Protein AF-A0A0C3FN53-F1 (afdb_monomer)

Mean predicted aligned error: 6.1 Å

Radius of gyration: 16.27 Å; Cα contacts (8 Å, |Δi|>4): 135; chains: 1; bounding box: 36×35×44 Å

Organism: Piloderma croceum (strain F 1598) (NCBI:txid765440)

Secondary structure (DSSP, 8-state):
-HHHHHHHHHHH-SS--EEEEEETHHHHHHHHHHHHHHHTT--EEEEEEES----TTGGGTTTT--HHHHHHHHHHHHTTSPP--HHHHHHHHHHHHHHHHHHHH--PPP--S-EEEE--S---

pLDDT: mean 85.66, std 14.17, range [44.72, 98.12]

Nearest PDB structures (foldseek):
  6ojd-assembly4_D  TM=7.851E-01  e=1.744E-06  Nocardia uniformis subsp. tsuyamanensis
  9cfj-assembly1_A  TM=7.209E-01  e=2.114E-05  Actinomadura vulgaris
  7crn-assembly2_B-2  TM=6.788E-01  e=2.258E-05  Streptomyces abietis
  1jmk-assembly1_O  TM=6.878E-01  e=4.353E-05  Bacillus subtilis
  2cbg-assembly1_A  TM=4.781E-01  e=1.239E-03  Bacillus subtilis

Foldseek 3Di:
DLVVVLVVVCVVPVADDAEFEDEELVLLSRLLNQVVCVVVVGHDQEYEYEAYDADPPCPVCPVPCPPVVLVVVLVVVCVPDDDDDPVVSVVSSVVSSVSVVCRSPDDRDDDPHHYHYHYDPDPD

Structure (mmCIF, N/CA/C/O backbone):
data_AF-A0A0C3FN53-F1
#
_entry.id   AF-A0A0C3FN53-F1
#
loop_
_atom_site.group_PDB
_atom_site.id
_atom_site.type_symbol
_atom_site.label_atom_id
_atom_site.label_alt_id
_atom_site.label_comp_id
_atom_site.label_asym_id
_atom_site.label_entity_id
_atom_site.label_seq_id
_atom_site.pdbx_PDB_ins_code
_atom_site.Cartn_x
_atom_site.Cartn_y
_atom_site.Cartn_z
_atom_site.occupancy
_atom_site.B_iso_or_equiv
_atom_site.auth_seq_id
_atom_site.auth_comp_id
_atom_site.auth_asym_id
_atom_site.auth_atom_id
_atom_site.pdbx_PDB_model_num
ATOM 1 N N . MET A 1 1 ? 6.079 7.901 2.422 1.00 88.75 1 MET A N 1
ATOM 2 C CA . MET A 1 1 ? 4.901 7.905 1.518 1.00 88.75 1 MET A CA 1
ATOM 3 C C . MET A 1 1 ? 3.587 7.950 2.288 1.00 88.75 1 MET A C 1
ATOM 5 O O . MET A 1 1 ? 2.864 8.921 2.124 1.00 88.75 1 MET A O 1
ATOM 9 N N . ALA A 1 2 ? 3.293 6.976 3.160 1.00 94.00 2 ALA A N 1
ATOM 10 C CA . ALA A 1 2 ? 2.021 6.921 3.894 1.00 94.00 2 ALA A CA 1
ATOM 11 C C . ALA A 1 2 ? 1.678 8.214 4.660 1.00 94.00 2 ALA A C 1
ATOM 13 O O . ALA A 1 2 ? 0.592 8.745 4.484 1.00 94.00 2 ALA A O 1
ATOM 14 N N . GLU A 1 3 ? 2.608 8.773 5.442 1.00 95.06 3 GLU A N 1
ATOM 15 C CA . GLU A 1 3 ? 2.374 10.022 6.196 1.00 95.06 3 GLU A CA 1
ATOM 16 C C . GLU A 1 3 ? 2.027 11.211 5.295 1.00 95.06 3 GLU A C 1
ATOM 18 O O . GLU A 1 3 ? 1.114 11.981 5.590 1.00 95.06 3 GLU A O 1
ATOM 23 N N . HIS A 1 4 ? 2.714 11.323 4.156 1.00 96.75 4 HIS A N 1
ATOM 24 C CA . HIS A 1 4 ? 2.412 12.347 3.167 1.00 96.75 4 HIS A CA 1
ATOM 25 C C . HIS A 1 4 ? 0.985 12.179 2.631 1.00 96.75 4 HIS A C 1
ATOM 27 O O . HIS A 1 4 ? 0.214 13.136 2.645 1.00 96.75 4 HIS A O 1
ATOM 33 N N . TYR A 1 5 ? 0.584 10.966 2.249 1.00 97.06 5 TYR A N 1
ATOM 34 C CA . TYR A 1 5 ? -0.777 10.724 1.771 1.00 97.06 5 TYR A CA 1
ATOM 35 C C . TYR A 1 5 ? -1.834 10.886 2.862 1.00 97.06 5 TYR A C 1
ATOM 37 O O . TYR A 1 5 ? -2.892 11.428 2.575 1.00 97.06 5 TYR A O 1
ATOM 45 N N . ILE A 1 6 ? -1.545 10.533 4.117 1.00 97.38 6 ILE A N 1
ATOM 46 C CA . ILE A 1 6 ? -2.426 10.841 5.253 1.00 97.38 6 ILE A CA 1
ATOM 47 C C . ILE A 1 6 ? -2.643 12.352 5.362 1.00 97.38 6 ILE A C 1
ATOM 49 O O . ILE A 1 6 ? -3.776 12.785 5.555 1.00 97.38 6 ILE A O 1
ATOM 53 N N . SER A 1 7 ? -1.591 13.163 5.208 1.00 97.94 7 SER A N 1
ATOM 54 C CA . SER A 1 7 ? -1.724 14.624 5.263 1.00 97.94 7 SER A CA 1
ATOM 55 C C . SER A 1 7 ? -2.644 15.160 4.160 1.00 97.94 7 SER A C 1
ATOM 57 O O . SER A 1 7 ? -3.506 15.994 4.430 1.00 97.94 7 SER A O 1
ATOM 59 N N . VAL A 1 8 ? -2.530 14.613 2.946 1.00 98.00 8 VAL A N 1
ATOM 60 C CA . VAL A 1 8 ? -3.385 14.964 1.803 1.00 98.00 8 VAL A CA 1
ATOM 61 C C . VAL A 1 8 ? -4.825 14.497 2.028 1.00 98.00 8 VAL A C 1
ATOM 63 O O . VAL A 1 8 ? -5.753 15.280 1.841 1.00 98.00 8 VAL A O 1
ATOM 66 N N . ILE A 1 9 ? -5.022 13.256 2.485 1.00 96.62 9 ILE A N 1
ATOM 67 C CA . ILE A 1 9 ? -6.343 12.702 2.816 1.00 96.62 9 ILE A CA 1
ATOM 68 C C . ILE A 1 9 ? -7.029 13.592 3.850 1.00 96.62 9 ILE A C 1
ATOM 70 O O . ILE A 1 9 ? -8.164 14.003 3.637 1.00 96.62 9 ILE A O 1
ATOM 74 N N . ARG A 1 10 ? -6.334 13.955 4.934 1.00 96.38 10 ARG A N 1
ATOM 75 C CA . ARG A 1 10 ? -6.906 14.761 6.023 1.00 96.38 10 ARG A CA 1
ATOM 76 C C . ARG A 1 10 ? -7.152 16.217 5.648 1.00 96.38 10 ARG A C 1
ATOM 78 O O . ARG A 1 10 ? -8.013 16.847 6.253 1.00 96.38 10 ARG A O 1
ATOM 85 N N . ALA A 1 11 ? -6.451 16.745 4.646 1.00 98.00 11 ALA A N 1
ATOM 86 C CA . ALA A 1 11 ? -6.761 18.059 4.092 1.00 98.00 11 ALA A CA 1
ATOM 87 C C . ALA A 1 11 ? -8.130 18.084 3.383 1.00 98.00 11 ALA A C 1
ATOM 89 O O . ALA A 1 11 ? -8.769 19.132 3.334 1.00 98.00 11 ALA A O 1
ATOM 90 N N . ILE A 1 12 ? -8.587 16.940 2.860 1.00 97.56 12 ILE A N 1
ATOM 91 C CA . ILE A 1 12 ? -9.880 16.794 2.173 1.00 97.56 12 ILE A CA 1
ATOM 92 C C . ILE A 1 12 ? -10.957 16.292 3.144 1.00 97.56 12 ILE A C 1
ATOM 94 O O . ILE A 1 12 ? -12.044 16.858 3.222 1.00 97.56 12 ILE A O 1
ATOM 98 N N . GLN A 1 13 ? -10.647 15.237 3.897 1.00 96.38 13 GLN A N 1
ATOM 99 C CA . GLN A 1 13 ? -11.517 14.609 4.881 1.00 96.38 13 GLN A CA 1
ATOM 100 C C . GLN A 1 13 ? -10.742 14.426 6.203 1.00 96.38 13 GLN A C 1
ATOM 102 O O . GLN A 1 13 ? -10.036 13.431 6.375 1.00 96.38 13 GLN A O 1
ATOM 107 N N . PRO A 1 14 ? -10.861 15.374 7.153 1.00 96.00 14 PRO A N 1
ATOM 108 C CA . PRO A 1 14 ? -10.055 15.381 8.378 1.00 96.00 14 PRO A CA 1
ATOM 109 C C . PRO A 1 14 ? -10.242 14.169 9.298 1.00 96.00 14 PRO A C 1
ATOM 111 O O . PRO A 1 14 ? -9.291 13.799 9.995 1.00 96.00 14 PRO A O 1
ATOM 114 N N . HIS A 1 15 ? -11.446 13.584 9.283 1.00 97.19 15 HIS A N 1
ATOM 115 C CA . HIS A 1 15 ? -11.877 12.486 10.147 1.00 97.19 15 HIS A CA 1
ATOM 116 C C . HIS A 1 15 ? -12.599 11.396 9.362 1.00 97.19 15 HIS A C 1
ATOM 118 O O . HIS A 1 15 ? -13.216 11.652 8.326 1.00 97.19 15 HIS A O 1
ATOM 124 N N . GLY A 1 16 ? -12.547 10.179 9.889 1.00 93.81 16 GLY A N 1
ATOM 125 C CA . GLY A 1 16 ? -13.237 9.037 9.325 1.00 93.81 16 GLY A CA 1
ATOM 126 C C . GLY A 1 16 ? -14.772 9.165 9.336 1.00 93.81 16 GLY A C 1
ATOM 127 O O . GLY A 1 16 ? -15.343 10.143 9.821 1.00 93.81 16 GLY A O 1
ATOM 128 N N . PRO A 1 17 ? -15.460 8.139 8.821 1.00 97.19 17 PRO A N 1
ATOM 129 C CA . PRO A 1 17 ? -14.874 6.885 8.375 1.00 97.19 17 PRO A CA 1
ATOM 130 C C . PRO A 1 17 ? -14.157 6.970 7.021 1.00 97.19 17 PRO A C 1
ATOM 132 O O . PRO A 1 17 ? -14.633 7.621 6.094 1.00 97.19 17 PRO A O 1
ATOM 135 N N . PHE A 1 18 ? -13.042 6.253 6.892 1.00 97.81 18 PHE A N 1
ATOM 136 C CA . PHE A 1 18 ? -12.286 6.136 5.649 1.00 97.81 18 PHE A CA 1
ATOM 137 C C . PHE A 1 18 ? -12.582 4.817 4.933 1.00 97.81 18 PHE A C 1
ATOM 139 O O . PHE A 1 18 ? -12.702 3.761 5.558 1.00 97.81 18 PHE A O 1
ATOM 146 N N . VAL A 1 19 ? -12.648 4.878 3.606 1.00 97.69 19 VAL A N 1
ATOM 147 C CA . VAL A 1 19 ? -12.534 3.715 2.723 1.00 97.69 19 VAL A CA 1
ATOM 148 C C . VAL A 1 19 ? -11.274 3.923 1.902 1.00 97.69 19 VAL A C 1
ATOM 150 O O . VAL A 1 19 ? -11.120 4.960 1.261 1.00 97.69 19 VAL A O 1
ATOM 153 N N . ILE A 1 20 ? -10.357 2.964 1.967 1.00 97.69 20 ILE A N 1
ATOM 154 C CA . ILE A 1 20 ? -9.036 3.075 1.353 1.00 97.69 20 ILE A CA 1
ATOM 155 C C . ILE A 1 20 ? -8.891 1.933 0.364 1.00 97.69 20 ILE A C 1
ATOM 157 O O . ILE A 1 20 ? -9.187 0.783 0.686 1.00 97.69 20 ILE A O 1
ATOM 161 N N . SER A 1 21 ? -8.422 2.241 -0.839 1.00 97.00 21 SER A N 1
ATOM 162 C CA . SER A 1 21 ? -8.143 1.221 -1.836 1.00 97.00 21 SER A CA 1
ATOM 163 C C . SER A 1 21 ? -6.929 1.561 -2.669 1.00 97.00 21 SER A C 1
ATOM 165 O O . SER A 1 21 ? -6.775 2.719 -3.056 1.00 97.00 21 SER A O 1
ATOM 167 N N . CYS A 1 22 ? -6.123 0.560 -3.005 1.00 96.50 22 CYS A N 1
ATOM 168 C CA . CYS A 1 22 ? -5.016 0.713 -3.941 1.00 96.50 22 CYS A CA 1
ATOM 169 C C . CYS A 1 22 ? -4.719 -0.589 -4.685 1.00 96.50 22 CYS A C 1
ATOM 171 O O . CYS A 1 22 ? -5.097 -1.677 -4.249 1.00 96.50 22 CYS A O 1
ATOM 173 N N . TYR A 1 23 ? -4.012 -0.430 -5.800 1.00 93.50 23 TYR A N 1
ATOM 174 C CA . TYR A 1 23 ? -3.532 -1.507 -6.652 1.00 93.50 23 TYR A CA 1
ATOM 175 C C . TYR A 1 23 ? -2.049 -1.795 -6.401 1.00 93.50 23 TYR A C 1
ATOM 177 O O . TYR A 1 23 ? -1.261 -0.856 -6.235 1.00 93.50 23 TYR A O 1
ATOM 185 N N . SER A 1 24 ? -1.682 -3.079 -6.419 1.00 90.56 24 SER A N 1
ATOM 186 C CA . SER A 1 24 ? -0.304 -3.570 -6.445 1.00 90.56 24 SER A CA 1
ATOM 187 C C . SER A 1 24 ? 0.548 -2.955 -5.321 1.00 90.56 24 SER A C 1
ATOM 189 O O . SER A 1 24 ? 0.135 -2.963 -4.161 1.00 90.56 24 SER A O 1
ATOM 191 N N . PHE A 1 25 ? 1.705 -2.359 -5.631 1.00 89.19 25 PHE A N 1
ATOM 192 C CA . PHE A 1 25 ? 2.560 -1.646 -4.670 1.00 89.19 25 PHE A CA 1
ATOM 193 C C . PHE A 1 25 ? 1.787 -0.651 -3.790 1.00 89.19 25 PHE A C 1
ATOM 195 O O . PHE A 1 25 ? 2.019 -0.548 -2.582 1.00 89.19 25 PHE A O 1
ATOM 202 N N . GLY A 1 26 ? 0.823 0.061 -4.381 1.00 92.62 26 GLY A N 1
ATOM 203 C CA . GLY A 1 26 ? -0.011 1.006 -3.651 1.00 92.62 26 GLY A CA 1
ATOM 204 C C . GLY A 1 26 ? -0.780 0.344 -2.508 1.00 92.62 26 GLY A C 1
ATOM 205 O O . GLY A 1 26 ? -1.084 1.011 -1.526 1.00 92.62 26 GLY A O 1
ATOM 206 N N . GLY A 1 27 ? -1.063 -0.957 -2.582 1.00 93.00 27 GLY A N 1
ATOM 207 C CA . GLY A 1 27 ? -1.694 -1.714 -1.509 1.00 93.00 27 GLY A CA 1
ATOM 208 C C . GLY A 1 27 ? -0.862 -1.789 -0.227 1.00 93.00 27 GLY A C 1
ATOM 209 O O . GLY A 1 27 ? -1.421 -1.676 0.861 1.00 93.00 27 GLY A O 1
ATOM 210 N N . ILE A 1 28 ? 0.467 -1.877 -0.331 1.00 91.69 28 ILE A N 1
ATOM 211 C CA 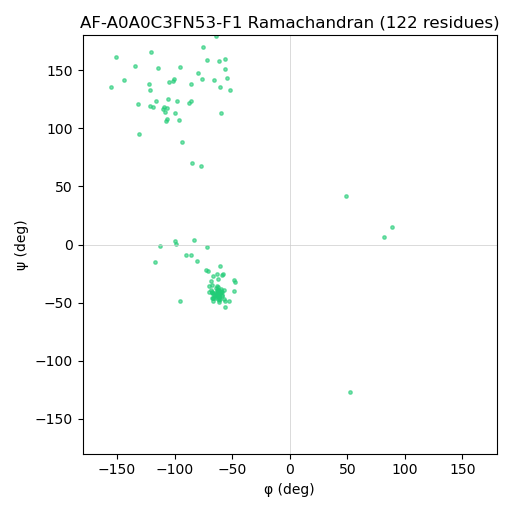. ILE A 1 28 ? 1.380 -1.840 0.829 1.00 91.69 28 ILE A CA 1
ATOM 212 C C . ILE A 1 28 ? 1.344 -0.452 1.479 1.00 91.69 28 ILE A C 1
ATOM 214 O O . ILE A 1 28 ? 1.300 -0.304 2.707 1.00 91.69 28 ILE A O 1
ATOM 218 N N . VAL A 1 29 ? 1.303 0.586 0.641 1.00 93.94 29 VAL A N 1
ATOM 219 C CA . VAL A 1 29 ? 1.149 1.969 1.097 1.00 93.94 29 VAL A CA 1
ATOM 220 C C . VAL A 1 29 ? -0.219 2.166 1.756 1.00 93.94 29 VAL A C 1
ATOM 222 O O . VAL A 1 29 ? -0.289 2.749 2.835 1.00 93.94 29 VAL A O 1
ATOM 225 N N . ALA A 1 30 ? -1.292 1.643 1.162 1.00 96.00 30 ALA A N 1
ATOM 226 C CA . ALA A 1 30 ? -2.653 1.712 1.682 1.00 96.00 30 ALA A CA 1
ATOM 227 C C . ALA A 1 30 ? -2.800 0.993 3.026 1.00 96.00 30 ALA A C 1
ATOM 229 O O . ALA A 1 30 ? -3.432 1.538 3.927 1.00 96.00 30 ALA A O 1
ATOM 230 N N . LEU A 1 31 ? -2.170 -0.173 3.194 1.00 95.00 31 LEU A N 1
ATOM 231 C CA . LEU A 1 31 ? -2.117 -0.879 4.473 1.00 95.00 31 LEU A CA 1
ATOM 232 C C . LEU A 1 31 ? -1.415 -0.027 5.540 1.00 95.00 31 LEU A C 1
ATOM 234 O O . LEU A 1 31 ? -1.943 0.155 6.633 1.00 95.00 31 LEU A O 1
ATOM 238 N N . SER A 1 32 ? -0.277 0.584 5.193 1.00 95.31 32 SER A N 1
ATOM 239 C CA . SER A 1 32 ? 0.443 1.492 6.097 1.00 95.31 32 SER A CA 1
ATOM 240 C C . SER A 1 32 ? -0.388 2.728 6.470 1.00 95.31 32 SER A C 1
ATOM 242 O O . SER A 1 32 ? -0.326 3.196 7.605 1.00 95.31 32 SER A O 1
ATOM 244 N N . ILE A 1 33 ? -1.178 3.266 5.534 1.00 97.00 33 ILE A N 1
ATOM 245 C CA . ILE A 1 33 ? -2.114 4.368 5.796 1.00 97.00 33 ILE A CA 1
ATOM 246 C C . ILE A 1 33 ? -3.230 3.902 6.738 1.00 97.00 33 ILE A C 1
ATOM 248 O O . ILE A 1 33 ? -3.509 4.581 7.725 1.00 97.00 33 ILE A O 1
ATOM 252 N N . ALA A 1 34 ? -3.846 2.751 6.456 1.00 97.44 34 ALA A N 1
ATOM 253 C CA . ALA A 1 34 ? -4.945 2.200 7.242 1.00 97.44 34 ALA A CA 1
ATOM 254 C C . ALA A 1 34 ? -4.520 1.894 8.685 1.00 97.44 34 ALA A C 1
ATOM 256 O O . ALA A 1 34 ? -5.210 2.322 9.609 1.00 97.44 34 ALA A O 1
ATOM 257 N N . SER A 1 35 ? -3.356 1.257 8.876 1.00 96.50 35 SER A N 1
ATOM 258 C CA . SER A 1 35 ? -2.762 1.017 10.198 1.00 96.50 35 SER A CA 1
ATOM 259 C C . SER A 1 35 ? -2.577 2.321 10.969 1.00 96.50 35 SER A C 1
ATOM 261 O O . SER A 1 35 ? -3.097 2.484 12.070 1.00 96.50 35 SER A O 1
ATOM 263 N N . LYS A 1 36 ? -1.898 3.307 10.369 1.00 96.31 36 LYS A N 1
ATOM 264 C CA . LYS A 1 36 ? -1.602 4.577 11.047 1.00 96.31 36 LYS A CA 1
ATOM 265 C C . LYS A 1 36 ? -2.860 5.373 11.393 1.00 96.31 36 LYS A C 1
ATOM 267 O O . LYS A 1 36 ? -2.906 5.983 12.457 1.00 96.31 36 LYS A O 1
ATOM 272 N N . LEU A 1 37 ? -3.876 5.368 10.528 1.00 96.62 37 LEU A N 1
ATOM 273 C CA . LEU A 1 37 ? -5.163 6.005 10.819 1.00 96.62 37 LEU A CA 1
ATOM 274 C C . LEU A 1 37 ? -5.894 5.286 11.961 1.00 96.62 37 LEU A C 1
ATOM 276 O O . LEU A 1 37 ? -6.335 5.949 12.897 1.00 96.62 37 LEU A O 1
ATOM 280 N N . ALA A 1 38 ? -5.959 3.952 11.934 1.00 96.00 38 ALA A N 1
ATOM 281 C CA . ALA A 1 38 ? -6.582 3.168 13.000 1.00 96.00 38 ALA A CA 1
ATOM 282 C C . ALA A 1 38 ? -5.871 3.353 14.351 1.00 96.00 38 ALA A C 1
ATOM 284 O O . ALA A 1 38 ? -6.524 3.611 15.361 1.00 96.00 38 ALA A O 1
ATOM 285 N N . ASN A 1 39 ? -4.535 3.342 14.360 1.00 95.56 39 ASN A N 1
ATOM 286 C CA . ASN A 1 39 ? -3.718 3.609 15.548 1.00 95.56 39 ASN A CA 1
ATOM 287 C C . ASN A 1 39 ? -3.899 5.039 16.086 1.00 95.56 39 ASN A C 1
ATOM 289 O O . ASN A 1 39 ? -3.726 5.281 17.279 1.00 95.56 39 ASN A O 1
ATOM 293 N N . ALA A 1 40 ? -4.285 5.988 15.229 1.00 95.12 40 ALA A N 1
ATOM 294 C CA . ALA A 1 40 ? -4.646 7.349 15.621 1.00 95.12 40 ALA A CA 1
ATOM 295 C C . ALA A 1 40 ? -6.104 7.487 16.110 1.00 95.12 40 ALA A C 1
ATOM 297 O O . ALA A 1 40 ? -6.546 8.600 16.395 1.00 95.12 40 ALA A O 1
ATOM 298 N N . GLY A 1 41 ? -6.852 6.383 16.214 1.00 95.56 41 GLY A N 1
ATOM 299 C CA . GLY A 1 41 ? -8.249 6.359 16.652 1.00 95.56 41 GLY A CA 1
ATOM 300 C C . GLY A 1 41 ? -9.263 6.694 15.556 1.00 95.56 41 GLY A C 1
ATOM 301 O O . GLY A 1 41 ? -10.453 6.820 15.845 1.00 95.56 41 GLY A O 1
ATOM 302 N N . GLU A 1 42 ? -8.826 6.838 14.304 1.00 97.00 42 GLU A N 1
ATOM 303 C CA . GLU A 1 42 ? -9.729 7.063 13.178 1.00 97.00 42 GLU A CA 1
ATOM 304 C C . GLU A 1 42 ? -10.370 5.748 12.718 1.00 97.00 42 GLU A C 1
ATOM 306 O O . GLU A 1 42 ? -9.767 4.676 12.749 1.00 97.00 42 GLU A O 1
ATOM 311 N N . THR A 1 43 ? -11.610 5.823 12.235 1.00 97.38 43 THR A N 1
ATOM 312 C CA . THR A 1 43 ? -12.304 4.642 11.705 1.00 97.38 43 THR A CA 1
ATOM 313 C C . THR A 1 43 ? -11.944 4.422 10.239 1.00 97.38 43 THR A C 1
ATOM 315 O O . THR A 1 43 ? -12.210 5.280 9.400 1.00 97.38 43 THR A O 1
ATOM 318 N N . VAL A 1 44 ? -11.421 3.244 9.903 1.00 97.75 44 VAL A N 1
ATOM 319 C CA . VAL A 1 44 ? -11.294 2.765 8.518 1.00 97.75 44 VAL A CA 1
ATOM 320 C C . VAL A 1 44 ? -12.333 1.662 8.318 1.00 97.75 44 VAL A C 1
ATOM 322 O O . VAL A 1 44 ? -12.189 0.567 8.851 1.00 97.75 44 VAL A O 1
ATOM 325 N N . ILE A 1 45 ? -13.415 1.960 7.591 1.00 97.69 45 ILE A N 1
ATOM 326 C CA . ILE A 1 45 ? -14.529 1.016 7.385 1.00 97.69 45 ILE A CA 1
ATOM 327 C C . ILE A 1 45 ? -14.110 -0.144 6.487 1.00 97.69 45 ILE A C 1
ATOM 329 O O . ILE A 1 45 ? -14.602 -1.263 6.652 1.00 97.69 45 ILE A O 1
ATOM 333 N N . ARG A 1 46 ? -13.254 0.125 5.497 1.00 97.88 46 ARG A N 1
ATOM 334 C CA . ARG A 1 46 ? -12.778 -0.901 4.575 1.00 97.88 46 ARG A CA 1
ATOM 335 C C . ARG A 1 46 ? -11.438 -0.536 3.957 1.00 97.88 46 ARG A C 1
ATOM 337 O O . ARG A 1 46 ? -11.268 0.577 3.460 1.00 97.88 46 ARG A O 1
ATOM 344 N N . LEU A 1 47 ? -10.549 -1.519 3.925 1.00 98.12 47 LEU A N 1
ATOM 345 C CA . LEU A 1 47 ? -9.352 -1.539 3.099 1.00 98.12 47 LEU A CA 1
ATOM 346 C C . LEU A 1 47 ? -9.569 -2.511 1.930 1.00 98.12 47 LEU A C 1
ATOM 348 O O . LEU A 1 47 ? -9.923 -3.668 2.148 1.00 98.12 47 LEU A O 1
ATOM 352 N N . ILE A 1 48 ? -9.383 -2.051 0.693 1.00 98.00 48 ILE A N 1
ATOM 353 C CA . ILE A 1 48 ? -9.520 -2.875 -0.517 1.00 98.00 48 ILE A CA 1
ATOM 354 C C . ILE A 1 48 ? -8.179 -2.911 -1.248 1.00 98.00 48 ILE A C 1
ATOM 356 O O . ILE A 1 48 ? -7.662 -1.883 -1.681 1.00 98.00 48 ILE A O 1
ATOM 360 N N . LEU A 1 49 ? -7.612 -4.099 -1.380 1.00 96.69 49 LEU A N 1
ATOM 361 C CA . LEU A 1 49 ? -6.317 -4.335 -1.997 1.00 96.69 49 LEU A CA 1
ATOM 362 C C . LEU A 1 49 ? -6.541 -5.043 -3.328 1.00 96.69 49 LEU A C 1
ATOM 364 O O . LEU A 1 49 ? -7.094 -6.139 -3.343 1.00 96.69 49 LEU A O 1
ATOM 368 N N . PHE A 1 50 ? -6.133 -4.423 -4.429 1.00 95.38 50 PHE A N 1
ATOM 369 C CA . PHE A 1 50 ? -6.214 -5.028 -5.755 1.00 95.38 50 PHE A CA 1
ATOM 370 C C . PHE A 1 50 ? -4.849 -5.590 -6.131 1.00 95.38 50 PHE A C 1
ATOM 372 O O . PHE A 1 50 ? -3.906 -4.827 -6.306 1.00 95.38 50 PHE A O 1
ATOM 379 N N . ASP A 1 51 ? -4.764 -6.910 -6.234 1.00 91.38 51 ASP A N 1
ATOM 380 C CA . ASP A 1 51 ? -3.588 -7.674 -6.653 1.00 91.38 51 ASP A CA 1
ATOM 381 C C . ASP A 1 51 ? -2.294 -7.259 -5.933 1.00 91.38 51 ASP A C 1
ATOM 383 O O . ASP A 1 51 ? -1.222 -7.071 -6.507 1.00 91.38 51 ASP A O 1
ATOM 387 N N . THR A 1 52 ? -2.428 -7.030 -4.628 1.00 89.44 52 THR A N 1
ATOM 388 C CA . THR A 1 52 ? -1.319 -6.651 -3.758 1.00 89.44 52 THR A CA 1
ATOM 389 C C . THR A 1 52 ? -0.640 -7.911 -3.251 1.00 89.44 52 THR A C 1
ATOM 391 O O . THR A 1 52 ? -1.266 -8.712 -2.556 1.00 89.44 52 THR A O 1
ATOM 394 N N . TYR A 1 53 ? 0.651 -8.055 -3.528 1.00 79.81 53 TYR A N 1
ATOM 395 C CA . TYR A 1 53 ? 1.470 -9.141 -3.006 1.00 79.81 53 TYR A CA 1
ATOM 396 C C . TYR A 1 53 ? 2.397 -8.639 -1.895 1.00 79.81 53 TYR A C 1
ATOM 398 O O . TYR A 1 53 ? 2.962 -7.548 -1.966 1.00 79.81 53 TYR A O 1
ATOM 406 N N . PHE A 1 54 ? 2.548 -9.458 -0.854 1.00 73.38 54 PHE A N 1
ATOM 407 C CA . PHE A 1 54 ? 3.467 -9.211 0.251 1.00 73.38 54 PHE A CA 1
ATOM 408 C C . PHE A 1 54 ? 4.644 -10.159 0.113 1.00 73.38 54 PHE A C 1
ATOM 410 O O . PHE A 1 54 ? 4.482 -11.376 0.181 1.00 73.38 54 PHE A O 1
ATOM 417 N N . VAL A 1 55 ? 5.835 -9.603 -0.066 1.00 63.81 55 VAL A N 1
ATOM 418 C CA . VAL A 1 55 ? 7.061 -10.393 -0.021 1.00 63.81 55 VAL A CA 1
ATOM 419 C C . VAL A 1 55 ? 7.576 -10.307 1.415 1.00 63.81 55 VAL A C 1
ATOM 421 O O . VAL A 1 55 ? 8.301 -9.386 1.770 1.00 63.81 55 VAL A O 1
ATOM 424 N N . SER A 1 56 ? 7.128 -11.208 2.292 1.00 54.53 56 SER A N 1
ATOM 425 C CA . SER A 1 56 ? 7.662 -11.303 3.659 1.00 54.53 56 SER A CA 1
ATOM 426 C C . SER A 1 56 ? 8.916 -12.181 3.673 1.00 54.53 56 SER A C 1
ATOM 428 O O . SER A 1 56 ? 8.912 -13.245 3.057 1.00 54.53 56 SER A O 1
ATOM 430 N N . GLY A 1 57 ? 9.963 -11.789 4.406 1.00 53.09 57 GLY A N 1
ATOM 431 C CA . GLY A 1 57 ? 11.176 -12.610 4.574 1.00 53.09 57 GLY A CA 1
ATOM 432 C C . GLY A 1 57 ? 12.264 -12.410 3.510 1.00 53.09 57 GLY A 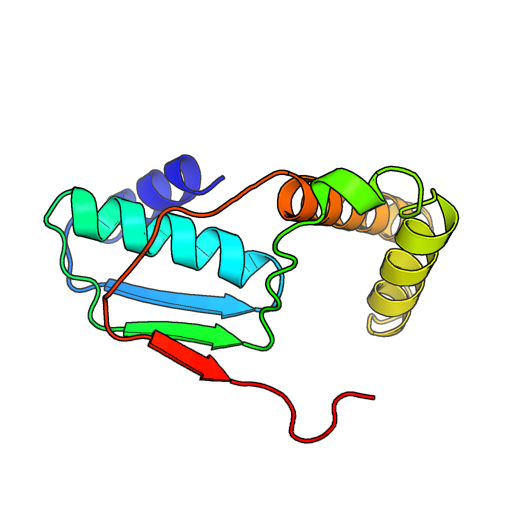C 1
ATOM 433 O O . GLY A 1 57 ? 13.197 -13.199 3.422 1.00 53.09 57 GLY A O 1
ATOM 434 N N . VAL A 1 58 ? 12.192 -11.332 2.724 1.00 51.53 58 VAL A N 1
ATOM 435 C CA . VAL A 1 58 ? 13.130 -11.029 1.620 1.00 51.53 58 VAL A CA 1
ATOM 436 C C . VAL A 1 58 ? 14.529 -10.604 2.070 1.00 51.53 58 VAL A C 1
ATOM 438 O O . VAL A 1 58 ? 15.396 -10.399 1.225 1.00 51.53 58 VAL A O 1
ATOM 441 N N . GLN A 1 59 ? 14.788 -10.495 3.377 1.00 49.56 59 GLN A N 1
ATOM 442 C CA . GLN A 1 59 ? 16.121 -10.156 3.888 1.00 49.56 59 GLN A CA 1
ATOM 443 C C . GLN A 1 59 ? 17.202 -11.153 3.428 1.00 49.56 59 GLN A C 1
ATOM 445 O O . GLN A 1 59 ? 18.358 -10.765 3.293 1.00 49.56 59 GLN A O 1
ATOM 450 N N . GLU A 1 60 ? 16.837 -12.403 3.116 1.00 44.72 60 GLU A N 1
ATOM 451 C CA . GLU A 1 60 ? 17.757 -13.421 2.577 1.00 44.72 60 GLU A CA 1
ATOM 452 C C . GLU A 1 60 ? 17.848 -13.443 1.036 1.00 44.72 60 GLU A C 1
ATOM 454 O O . GLU A 1 60 ? 18.731 -14.091 0.478 1.00 44.72 60 GLU A O 1
ATOM 459 N N . LEU A 1 61 ? 16.987 -12.697 0.335 1.00 50.28 61 LEU A N 1
ATOM 460 C CA . LEU A 1 61 ? 16.922 -12.616 -1.131 1.00 50.28 61 LEU A CA 1
ATOM 461 C C . LEU A 1 61 ? 17.644 -11.380 -1.705 1.00 50.28 61 LEU A C 1
ATOM 463 O O . LEU A 1 61 ? 17.701 -11.233 -2.923 1.00 50.28 61 LEU A O 1
ATOM 467 N N . GLU A 1 62 ? 18.250 -10.523 -0.875 1.00 49.81 62 GLU A N 1
ATOM 468 C CA . GLU A 1 62 ? 19.117 -9.397 -1.294 1.00 49.81 62 GLU A CA 1
ATOM 469 C C . GLU A 1 62 ? 20.185 -9.806 -2.327 1.00 49.81 62 GLU A C 1
ATOM 471 O O . GLU A 1 62 ? 20.559 -9.028 -3.199 1.00 49.81 62 GLU A O 1
ATOM 476 N N . SER A 1 63 ? 20.645 -11.056 -2.269 1.00 47.41 63 SER A N 1
ATOM 477 C CA . SER A 1 63 ? 21.606 -11.640 -3.210 1.00 47.41 63 SER A CA 1
ATOM 478 C C . SER A 1 63 ? 20.989 -12.110 -4.539 1.00 47.41 63 SER A C 1
ATOM 480 O O . SER A 1 63 ? 21.728 -12.370 -5.485 1.00 47.41 63 SER A O 1
ATOM 482 N N . SER A 1 64 ? 19.659 -12.224 -4.622 1.00 49.75 64 SER A N 1
ATOM 483 C CA . SER A 1 64 ? 18.909 -12.810 -5.749 1.00 49.75 64 SER A CA 1
ATOM 484 C C . SER A 1 64 ? 17.976 -11.825 -6.465 1.00 49.75 64 SER A C 1
ATOM 486 O O . SER A 1 64 ? 17.566 -12.099 -7.591 1.00 49.75 64 SER A O 1
ATOM 488 N N . TYR A 1 65 ? 17.677 -10.660 -5.876 1.00 55.56 65 TYR A N 1
ATOM 489 C CA . TYR A 1 65 ? 17.108 -9.516 -6.601 1.00 55.56 65 TYR A CA 1
ATOM 490 C C . TYR A 1 65 ? 18.219 -8.827 -7.399 1.00 55.56 65 TYR A C 1
ATOM 492 O O . TYR A 1 65 ? 18.653 -7.717 -7.087 1.00 55.56 65 TYR A O 1
ATOM 500 N N . SER A 1 66 ? 18.736 -9.523 -8.413 1.00 62.38 66 SER A N 1
ATOM 501 C CA . SER A 1 66 ? 19.698 -8.930 -9.331 1.00 62.38 66 SER A CA 1
ATOM 502 C C . SER A 1 66 ? 19.054 -7.744 -10.054 1.00 62.38 66 SER A C 1
ATOM 504 O O . SER A 1 66 ? 17.830 -7.647 -10.189 1.00 62.38 66 SER A O 1
ATOM 506 N N . PHE A 1 67 ? 19.891 -6.835 -10.556 1.00 65.81 67 PHE A N 1
ATOM 507 C CA . PHE A 1 67 ? 19.455 -5.793 -11.486 1.00 65.81 67 PHE A CA 1
ATOM 508 C C . PHE A 1 67 ? 18.583 -6.371 -12.618 1.00 65.81 67 PHE A C 1
ATOM 510 O O . PHE A 1 67 ? 17.634 -5.724 -13.045 1.00 65.81 67 PHE A O 1
ATOM 517 N N . GLU A 1 68 ? 18.845 -7.614 -13.038 1.00 71.25 68 GLU A N 1
ATOM 518 C CA . GLU A 1 68 ? 18.089 -8.302 -14.087 1.00 71.25 68 GLU A CA 1
ATOM 519 C C . GLU A 1 68 ? 16.651 -8.623 -13.667 1.00 71.25 68 GLU A C 1
ATOM 521 O O . GLU A 1 68 ? 15.744 -8.411 -14.462 1.00 71.25 68 GLU A O 1
ATOM 526 N N . TRP A 1 69 ? 16.401 -9.068 -12.427 1.00 72.44 69 TRP A N 1
ATOM 527 C CA . TRP A 1 69 ? 15.025 -9.289 -11.962 1.00 72.44 69 TRP A CA 1
ATOM 528 C C . TRP A 1 69 ? 14.239 -7.975 -11.916 1.00 72.44 69 TRP A C 1
ATOM 530 O O . TRP A 1 69 ? 13.099 -7.911 -12.375 1.00 72.44 69 TRP A O 1
ATOM 540 N N . ALA A 1 70 ? 14.861 -6.908 -11.403 1.00 71.44 70 ALA A N 1
ATOM 541 C CA . ALA A 1 70 ? 14.225 -5.595 -11.361 1.00 71.44 70 ALA A CA 1
ATOM 542 C C . ALA A 1 70 ? 13.926 -5.082 -12.778 1.00 71.44 70 ALA A C 1
ATOM 544 O O . ALA A 1 70 ? 12.847 -4.544 -13.017 1.00 71.44 70 ALA A O 1
ATOM 545 N N . GLN A 1 71 ? 14.844 -5.312 -13.721 1.00 77.62 71 GLN A N 1
ATOM 546 C CA . GLN A 1 71 ? 14.639 -4.993 -15.128 1.00 77.62 71 GLN A CA 1
ATOM 547 C C . GLN A 1 71 ? 13.501 -5.821 -15.739 1.00 77.62 71 GLN A C 1
ATOM 549 O O . GLN A 1 71 ? 12.656 -5.249 -16.413 1.00 77.62 71 GLN A O 1
ATOM 554 N N . CYS A 1 72 ? 13.389 -7.120 -15.435 1.00 82.12 72 CYS A N 1
ATOM 555 C CA . CYS A 1 72 ? 12.262 -7.941 -15.891 1.00 82.12 72 CYS A CA 1
ATOM 556 C C . CYS A 1 72 ? 10.907 -7.402 -15.414 1.00 82.12 72 CYS A C 1
ATOM 558 O O . CYS A 1 72 ? 9.953 -7.396 -16.186 1.00 82.12 72 CYS A O 1
ATOM 560 N N . VAL A 1 73 ? 10.809 -6.934 -14.165 1.00 78.19 73 VAL A N 1
ATOM 561 C CA . VAL A 1 73 ? 9.572 -6.319 -13.650 1.00 78.19 73 VAL A CA 1
ATOM 562 C C . VAL A 1 73 ? 9.263 -5.007 -14.363 1.00 78.19 73 VAL A C 1
ATOM 564 O O . VAL A 1 73 ? 8.108 -4.757 -14.703 1.00 78.19 73 VAL A O 1
ATOM 567 N N . ILE A 1 74 ? 10.281 -4.181 -14.612 1.00 81.94 74 ILE A N 1
ATOM 568 C CA . ILE A 1 74 ? 10.131 -2.931 -15.362 1.00 81.94 74 ILE A CA 1
ATOM 569 C C . ILE A 1 74 ? 9.648 -3.221 -16.786 1.00 81.94 74 ILE A C 1
ATOM 571 O O . ILE A 1 74 ? 8.654 -2.640 -17.211 1.00 81.94 74 ILE A O 1
ATOM 575 N N . ASP A 1 75 ? 10.290 -4.152 -17.489 1.00 85.25 75 ASP A N 1
ATOM 576 C CA . ASP A 1 75 ? 9.953 -4.512 -18.867 1.00 85.25 75 ASP A CA 1
ATOM 577 C C . ASP A 1 75 ? 8.534 -5.092 -18.961 1.00 85.25 75 ASP A C 1
ATOM 579 O O . ASP A 1 75 ? 7.752 -4.692 -19.826 1.00 85.25 75 ASP A O 1
ATOM 583 N N . ALA A 1 76 ? 8.172 -5.989 -18.037 1.00 82.81 76 ALA A N 1
ATOM 584 C CA . ALA A 1 76 ? 6.830 -6.560 -17.961 1.00 82.81 76 ALA A CA 1
ATOM 585 C C . ALA A 1 76 ? 5.770 -5.480 -17.702 1.00 82.81 76 ALA A C 1
ATOM 587 O O . ALA A 1 76 ? 4.738 -5.454 -18.369 1.00 82.81 76 ALA A O 1
ATOM 588 N N . ALA A 1 77 ? 6.034 -4.549 -16.782 1.00 82.50 77 ALA A N 1
ATOM 589 C CA . ALA A 1 77 ? 5.128 -3.443 -16.502 1.00 82.50 77 ALA A CA 1
ATOM 590 C C . ALA A 1 77 ? 4.985 -2.500 -17.707 1.00 82.50 77 ALA A C 1
ATOM 592 O O . ALA A 1 77 ? 3.862 -2.151 -18.068 1.00 82.50 77 ALA A O 1
ATOM 593 N N . ILE A 1 78 ? 6.095 -2.120 -18.352 1.00 85.31 78 ILE A N 1
ATOM 594 C CA . ILE A 1 78 ? 6.107 -1.243 -19.534 1.00 85.31 78 ILE A CA 1
ATOM 595 C C . ILE A 1 78 ? 5.313 -1.864 -20.688 1.00 85.31 78 ILE A C 1
ATOM 597 O O . ILE A 1 78 ? 4.569 -1.149 -21.358 1.00 85.31 78 ILE A O 1
ATOM 601 N N . ALA A 1 79 ? 5.387 -3.185 -20.881 1.00 86.44 79 ALA A N 1
ATOM 602 C CA . ALA A 1 79 ? 4.670 -3.889 -21.946 1.00 86.44 79 ALA A CA 1
ATOM 603 C C . ALA A 1 79 ? 3.132 -3.761 -21.871 1.00 86.44 79 ALA A C 1
ATOM 605 O O . ALA A 1 79 ? 2.450 -3.988 -22.872 1.00 86.44 79 ALA A O 1
ATOM 606 N N . HIS A 1 80 ? 2.574 -3.382 -20.715 1.00 85.38 80 HIS A N 1
ATOM 607 C CA . HIS A 1 80 ? 1.140 -3.126 -20.552 1.00 85.38 80 HIS A CA 1
ATOM 608 C C . HIS A 1 80 ? 0.713 -1.700 -20.934 1.00 85.38 80 HIS A C 1
ATOM 610 O O . HIS A 1 80 ? -0.488 -1.423 -21.002 1.00 85.38 80 HIS A O 1
ATOM 616 N N . PHE A 1 81 ? 1.659 -0.793 -21.189 1.00 85.00 81 PHE A N 1
ATOM 617 C CA . PHE A 1 81 ? 1.372 0.582 -21.585 1.00 85.00 81 PHE A CA 1
ATOM 618 C C . PHE A 1 81 ? 1.398 0.751 -23.114 1.00 85.00 81 PHE A C 1
ATOM 620 O O . PHE A 1 81 ? 2.085 0.012 -23.822 1.00 85.00 81 PHE A O 1
ATOM 627 N N . PRO A 1 82 ? 0.656 1.733 -23.665 1.00 89.81 82 PRO A N 1
ATOM 628 C CA . PRO A 1 82 ? 0.823 2.144 -25.058 1.00 89.81 82 PRO A CA 1
ATOM 629 C C . PRO A 1 82 ? 2.276 2.558 -25.355 1.00 89.81 82 PRO A C 1
ATOM 631 O O . PRO A 1 82 ? 2.982 2.944 -24.425 1.00 89.81 82 PRO A O 1
ATOM 634 N N . PRO A 1 83 ? 2.718 2.559 -26.629 1.00 90.94 83 PRO A N 1
ATOM 635 C CA . PRO A 1 83 ? 4.064 3.005 -26.990 1.00 90.94 83 PRO A CA 1
ATOM 636 C C . PRO A 1 83 ? 4.392 4.398 -26.432 1.00 90.94 83 PRO A C 1
ATOM 638 O O . PRO A 1 83 ? 3.593 5.328 -26.570 1.00 90.94 83 PRO A O 1
ATOM 641 N N . MET A 1 84 ? 5.575 4.532 -25.838 1.00 90.81 84 MET A N 1
ATOM 642 C CA . MET A 1 84 ? 6.065 5.741 -25.170 1.00 90.81 84 MET A CA 1
ATOM 643 C C . MET A 1 84 ? 7.366 6.232 -25.820 1.00 90.81 84 MET A C 1
ATOM 645 O O . MET A 1 84 ? 7.990 5.525 -26.613 1.00 90.81 84 MET A O 1
ATOM 649 N N . SER A 1 85 ? 7.775 7.470 -25.532 1.00 94.50 85 SER A N 1
ATOM 650 C CA . SER A 1 85 ? 9.133 7.909 -25.873 1.00 94.50 85 SER A CA 1
ATOM 651 C C . SER A 1 85 ? 10.163 7.237 -24.957 1.00 94.50 85 SER A C 1
ATOM 653 O O . SER A 1 85 ? 9.838 6.825 -23.845 1.00 94.50 85 SER A O 1
ATOM 655 N N . GLN A 1 86 ? 11.427 7.185 -25.388 1.00 90.12 86 GLN A N 1
ATOM 656 C CA . GLN A 1 86 ? 12.512 6.646 -24.554 1.00 90.12 86 GLN A CA 1
ATOM 657 C C . GLN A 1 86 ? 12.633 7.371 -23.206 1.00 90.12 86 GLN A C 1
ATOM 659 O O . GLN A 1 86 ? 12.830 6.724 -22.182 1.00 90.12 86 GLN A O 1
ATOM 664 N N . ASP A 1 87 ? 12.456 8.695 -23.191 1.00 94.06 87 ASP A N 1
ATOM 665 C CA . ASP A 1 87 ? 12.497 9.480 -21.953 1.00 94.06 87 ASP A CA 1
ATOM 666 C C . ASP A 1 87 ? 11.368 9.069 -20.990 1.00 94.06 87 ASP A C 1
ATOM 668 O O . ASP A 1 87 ? 11.599 8.903 -19.796 1.00 94.06 87 ASP A O 1
ATOM 672 N N . GLN A 1 88 ? 10.158 8.830 -21.510 1.00 90.94 88 GLN A N 1
ATOM 673 C CA . GLN A 1 88 ? 9.011 8.385 -20.710 1.00 90.94 88 GLN A CA 1
ATOM 674 C C . GLN A 1 88 ? 9.207 6.972 -20.152 1.00 90.94 88 GLN A C 1
ATOM 676 O O . GLN A 1 88 ? 8.898 6.726 -18.987 1.00 90.94 88 GLN A O 1
ATOM 681 N N . GLU A 1 89 ? 9.737 6.050 -20.959 1.00 89.12 89 GLU A N 1
ATOM 682 C CA . GLU A 1 89 ? 10.080 4.697 -20.505 1.00 89.12 89 GLU A CA 1
ATOM 683 C C . GLU A 1 89 ? 11.133 4.739 -19.394 1.00 89.12 89 GLU A C 1
ATOM 685 O O . GLU A 1 89 ? 11.003 4.045 -18.384 1.00 89.12 89 GLU A O 1
ATOM 690 N N . GLN A 1 90 ? 12.143 5.601 -19.537 1.00 88.50 90 GLN A N 1
ATOM 691 C CA . GLN A 1 90 ? 13.190 5.768 -18.538 1.00 88.50 90 GLN A CA 1
ATOM 692 C C . GLN A 1 90 ? 12.648 6.363 -17.230 1.00 88.50 90 GLN A C 1
ATOM 694 O O . GLN A 1 90 ? 12.964 5.857 -16.151 1.00 88.50 90 GLN A O 1
ATOM 699 N N . GLU A 1 91 ? 11.824 7.410 -17.302 1.00 90.69 91 GLU A N 1
ATOM 700 C CA . GLU A 1 91 ? 11.181 8.012 -16.129 1.00 90.69 91 GLU A CA 1
ATOM 701 C C . GLU A 1 91 ? 10.288 7.003 -15.397 1.00 90.69 91 GLU A C 1
ATOM 703 O O . GLU A 1 91 ? 10.397 6.842 -14.178 1.00 90.69 91 GLU A O 1
ATOM 708 N N . LEU A 1 92 ? 9.456 6.265 -16.138 1.00 87.88 92 LEU A N 1
ATOM 709 C CA . LEU A 1 92 ? 8.589 5.233 -15.576 1.00 87.88 92 LEU A CA 1
ATOM 710 C C . LEU A 1 92 ? 9.402 4.098 -14.939 1.00 87.88 92 LEU A C 1
ATOM 712 O O . LEU A 1 92 ? 9.100 3.680 -13.820 1.00 87.88 92 LEU A O 1
ATOM 716 N N . GLY A 1 93 ? 10.464 3.639 -15.605 1.00 86.88 93 GLY A N 1
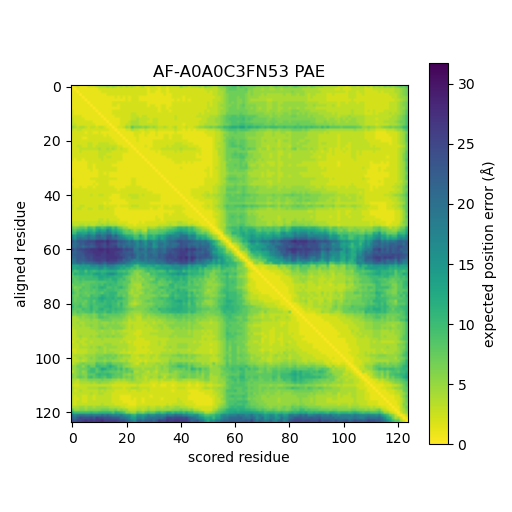ATOM 717 C CA . GLY A 1 93 ? 11.362 2.611 -15.081 1.00 86.88 93 GLY A CA 1
ATOM 718 C C . GLY A 1 93 ? 12.021 3.018 -13.762 1.00 86.88 93 GLY A C 1
ATOM 719 O O . GLY A 1 93 ? 12.092 2.215 -12.829 1.00 86.88 93 GLY A O 1
ATOM 720 N N . VAL A 1 94 ? 12.431 4.285 -13.629 1.00 88.25 94 VAL A N 1
ATOM 721 C CA . VAL A 1 94 ? 12.981 4.823 -12.374 1.00 88.25 94 VAL A CA 1
ATOM 722 C C . VAL A 1 94 ? 11.949 4.776 -11.243 1.00 88.25 94 VAL A C 1
ATOM 724 O O . VAL A 1 94 ? 12.293 4.390 -10.123 1.00 88.25 94 VAL A O 1
ATOM 727 N N . GLU A 1 95 ? 10.693 5.141 -11.504 1.00 89.00 95 GLU A N 1
ATOM 728 C CA . GLU A 1 95 ? 9.638 5.099 -10.483 1.00 89.00 95 GLU A CA 1
ATOM 729 C C . GLU A 1 95 ? 9.249 3.665 -10.097 1.00 89.00 95 GLU A C 1
ATOM 731 O O . GLU A 1 95 ? 9.111 3.364 -8.907 1.00 89.00 95 GLU A O 1
ATOM 736 N N . ILE A 1 96 ? 9.157 2.748 -11.067 1.00 85.56 96 ILE A N 1
ATOM 737 C CA . ILE A 1 96 ? 8.928 1.319 -10.801 1.00 85.56 96 ILE A CA 1
ATOM 738 C C . ILE A 1 96 ? 10.051 0.758 -9.925 1.00 85.56 96 ILE A C 1
ATOM 740 O O . ILE A 1 96 ? 9.777 0.074 -8.934 1.00 85.56 96 ILE A O 1
ATOM 744 N N . TRP A 1 97 ? 11.309 1.087 -10.229 1.00 83.00 97 TRP A N 1
ATOM 745 C CA . TRP A 1 97 ? 12.456 0.634 -9.446 1.00 83.00 97 TRP A CA 1
ATOM 746 C C . TRP A 1 97 ? 12.416 1.149 -8.003 1.00 83.00 97 TRP A C 1
ATOM 748 O O . TRP A 1 97 ? 12.581 0.370 -7.060 1.00 83.00 97 TRP A O 1
ATOM 758 N N . LYS A 1 98 ? 12.145 2.448 -7.808 1.00 85.19 98 LYS A N 1
ATOM 759 C CA . LYS A 1 98 ? 12.015 3.048 -6.469 1.00 85.19 98 LYS A CA 1
ATOM 760 C C . LYS A 1 98 ? 10.935 2.343 -5.649 1.00 85.19 98 LYS A C 1
ATOM 762 O O . LYS A 1 98 ? 11.189 1.980 -4.502 1.00 85.19 98 LYS A O 1
ATOM 767 N N . ASN A 1 99 ? 9.761 2.112 -6.235 1.00 86.69 99 ASN A N 1
ATOM 768 C CA . ASN A 1 99 ? 8.639 1.454 -5.561 1.00 86.69 99 ASN A CA 1
ATOM 769 C C . ASN A 1 99 ? 8.949 -0.008 -5.221 1.00 86.69 99 ASN A C 1
ATOM 771 O O . ASN A 1 99 ? 8.722 -0.452 -4.097 1.00 86.69 99 ASN A O 1
ATOM 775 N N . THR A 1 100 ? 9.547 -0.739 -6.157 1.00 78.81 100 THR A N 1
ATOM 776 C CA . THR A 1 100 ? 9.922 -2.145 -5.968 1.00 78.81 100 THR A CA 1
ATOM 777 C C . THR A 1 100 ? 10.937 -2.312 -4.839 1.00 78.81 100 THR A C 1
ATOM 779 O O . THR A 1 100 ? 10.805 -3.203 -4.003 1.00 78.81 100 THR A O 1
ATOM 782 N N . ARG A 1 101 ? 11.908 -1.398 -4.752 1.00 79.00 101 ARG A N 1
ATOM 783 C CA . ARG A 1 101 ? 12.875 -1.366 -3.653 1.00 79.00 101 ARG A CA 1
ATOM 784 C C . ARG A 1 101 ? 12.231 -0.990 -2.318 1.00 79.00 101 ARG A C 1
ATOM 786 O O . ARG A 1 101 ? 12.581 -1.547 -1.285 1.00 79.00 101 ARG A O 1
ATOM 793 N N . LEU A 1 102 ? 11.285 -0.049 -2.303 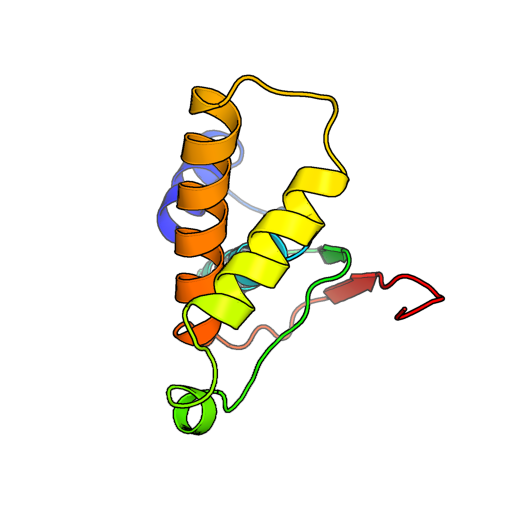1.00 81.19 102 LEU A N 1
ATOM 794 C CA . LEU A 1 102 ? 10.550 0.275 -1.076 1.00 81.19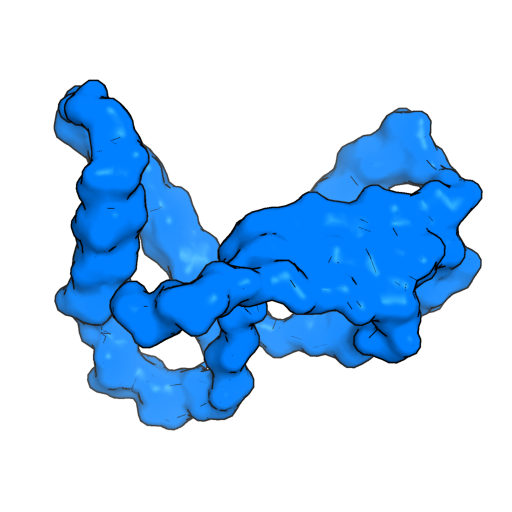 102 LEU A CA 1
ATOM 795 C C . LEU A 1 102 ? 9.758 -0.933 -0.568 1.00 81.19 102 LEU A C 1
ATOM 797 O O . LEU A 1 102 ? 9.741 -1.177 0.631 1.00 81.19 102 LEU A O 1
ATOM 801 N N . MET A 1 103 ? 9.158 -1.710 -1.467 1.00 77.56 103 MET A N 1
ATOM 802 C CA . MET A 1 103 ? 8.434 -2.933 -1.123 1.00 77.56 103 MET A CA 1
ATOM 803 C C . MET A 1 103 ? 9.326 -4.007 -0.493 1.00 77.56 103 MET A C 1
ATOM 805 O O . MET A 1 103 ? 8.890 -4.659 0.447 1.00 77.56 103 MET A O 1
ATOM 809 N N . SER A 1 104 ? 10.565 -4.188 -0.962 1.00 70.31 104 SER A N 1
ATOM 810 C CA . SER A 1 104 ? 11.465 -5.223 -0.427 1.00 70.31 104 SER A CA 1
ATOM 811 C C . SER A 1 104 ? 12.021 -4.908 0.965 1.00 70.31 104 SER A C 1
ATOM 813 O O . SER A 1 104 ? 12.448 -5.820 1.668 1.00 70.31 104 SER A O 1
ATOM 815 N N . HIS A 1 105 ? 12.037 -3.634 1.368 1.00 72.12 105 HIS A N 1
ATOM 816 C CA . HIS A 1 105 ? 12.602 -3.200 2.652 1.00 72.12 105 HIS A CA 1
ATOM 817 C C . HIS A 1 105 ? 11.565 -2.660 3.644 1.00 72.12 105 HIS A C 1
ATOM 819 O O . HIS A 1 105 ? 11.942 -2.248 4.742 1.00 72.12 105 HIS A O 1
ATOM 825 N N . HIS A 1 106 ? 10.285 -2.609 3.273 1.00 76.19 106 HIS A N 1
ATOM 826 C CA . HIS A 1 106 ? 9.234 -2.065 4.128 1.00 76.19 106 HIS A CA 1
ATOM 827 C C . HIS A 1 106 ? 8.313 -3.170 4.624 1.00 76.19 106 HIS A C 1
ATOM 829 O O . HIS A 1 106 ? 7.587 -3.777 3.841 1.00 76.19 106 HIS A O 1
ATOM 835 N N . ASP A 1 107 ? 8.307 -3.368 5.939 1.00 76.25 107 ASP A N 1
ATOM 836 C CA . ASP A 1 107 ? 7.338 -4.221 6.614 1.00 76.25 107 ASP A CA 1
ATOM 837 C C . ASP A 1 107 ? 6.202 -3.333 7.153 1.00 76.25 107 ASP A C 1
ATOM 839 O O . ASP A 1 107 ? 6.433 -2.517 8.056 1.00 76.25 107 ASP A O 1
ATOM 843 N N . PRO A 1 108 ? 5.001 -3.366 6.548 1.00 76.12 108 PRO A N 1
ATOM 844 C CA . PRO A 1 108 ? 3.900 -2.535 7.002 1.00 76.12 108 PRO A CA 1
ATOM 845 C C . PRO A 1 108 ? 3.453 -2.950 8.405 1.00 76.12 108 PRO A C 1
ATOM 847 O O . PRO A 1 108 ? 3.364 -4.130 8.733 1.00 76.12 108 PRO A O 1
ATOM 850 N N . GLU A 1 109 ? 3.119 -1.956 9.229 1.00 86.12 109 GLU A N 1
ATOM 851 C CA . GLU A 1 109 ? 2.514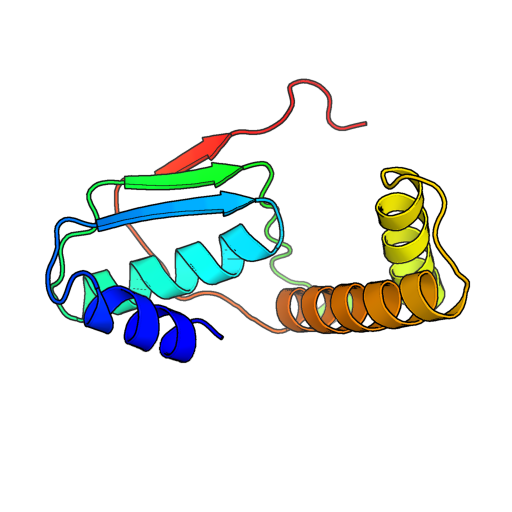 -2.195 10.539 1.00 86.12 109 GLU A CA 1
ATOM 852 C C . GLU A 1 109 ? 1.252 -3.067 10.408 1.00 86.12 109 GLU A C 1
ATOM 854 O O . GLU A 1 109 ? 0.474 -2.926 9.459 1.00 86.12 109 GLU A O 1
ATOM 859 N N . PHE A 1 110 ? 1.043 -3.947 11.389 1.00 88.69 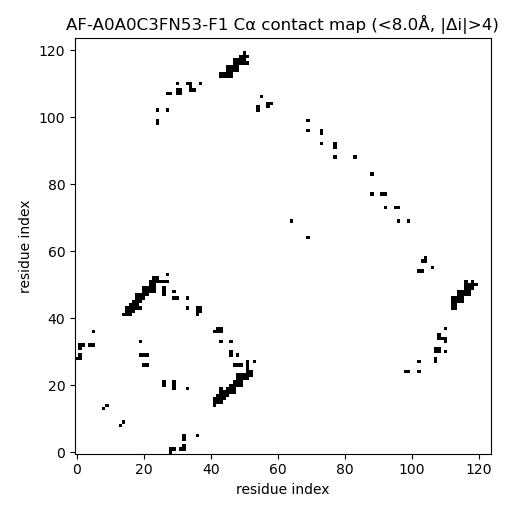110 PHE A N 1
ATOM 860 C CA . PHE A 1 110 ? -0.126 -4.817 11.440 1.00 88.69 110 PHE A CA 1
ATOM 861 C C . PHE A 1 110 ? -1.426 -4.004 11.496 1.00 88.69 110 PHE A C 1
ATOM 863 O O . PHE A 1 110 ? -1.549 -3.058 12.272 1.00 88.69 110 PHE A O 1
ATOM 870 N N . TYR A 1 111 ? -2.410 -4.418 10.699 1.00 93.88 111 TYR A N 1
ATOM 871 C CA . TYR A 1 111 ? -3.741 -3.826 10.640 1.00 93.88 111 TYR A CA 1
ATOM 872 C C . TYR A 1 111 ? -4.788 -4.939 10.716 1.00 93.88 111 TYR A C 1
ATOM 874 O O . TYR A 1 111 ? -4.810 -5.832 9.870 1.00 93.88 11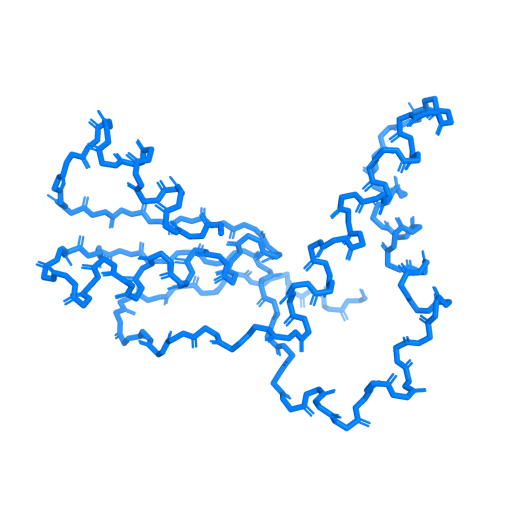1 TYR A O 1
ATOM 882 N N . ASP A 1 112 ? -5.655 -4.886 11.725 1.00 94.56 112 ASP A N 1
ATOM 883 C CA . ASP A 1 112 ? -6.690 -5.890 12.009 1.00 94.56 112 ASP A CA 1
ATOM 884 C C . ASP A 1 112 ? -8.092 -5.494 11.517 1.00 94.56 112 ASP A C 1
ATOM 886 O O . ASP A 1 112 ? -9.063 -6.226 11.724 1.00 94.56 112 ASP A O 1
ATOM 890 N N . GLY A 1 113 ? -8.215 -4.343 10.853 1.00 96.12 113 GLY A N 1
ATOM 891 C CA . GLY A 1 113 ? -9.494 -3.845 10.364 1.00 96.12 113 GLY A CA 1
ATOM 892 C C . GLY A 1 113 ? -10.016 -4.567 9.110 1.00 96.12 113 GLY A C 1
ATOM 893 O O . GLY A 1 113 ? -9.301 -5.344 8.463 1.00 96.12 113 GLY A O 1
ATOM 894 N N . PRO A 1 114 ? -11.283 -4.309 8.722 1.00 97.06 114 PRO A N 1
ATOM 895 C CA . PRO A 1 114 ? -11.935 -5.016 7.623 1.00 97.06 114 PRO A CA 1
ATOM 896 C C . PRO A 1 114 ? -11.189 -4.843 6.295 1.00 97.06 114 PRO A C 1
ATOM 898 O O . PRO A 1 114 ? -11.171 -3.758 5.708 1.00 97.06 114 PRO A O 1
ATOM 901 N N . THR A 1 115 ? -10.620 -5.939 5.793 1.00 96.88 115 THR A N 1
ATOM 902 C CA . THR A 1 115 ? -9.773 -5.944 4.595 1.00 96.88 115 THR A CA 1
ATOM 903 C C . THR A 1 115 ? -10.330 -6.890 3.536 1.00 96.88 115 THR A C 1
ATOM 905 O O . THR A 1 115 ? -10.802 -7.984 3.836 1.00 96.88 115 THR A O 1
ATOM 908 N N . THR A 1 116 ? -10.315 -6.460 2.278 1.00 97.19 116 THR A N 1
ATOM 909 C CA . THR A 1 116 ? -10.678 -7.268 1.110 1.00 97.19 116 THR A CA 1
ATOM 910 C C . THR A 1 116 ? -9.487 -7.307 0.165 1.00 97.19 116 THR A C 1
ATOM 912 O O . THR A 1 116 ? -9.068 -6.259 -0.316 1.00 97.19 116 THR A O 1
ATOM 915 N N . LEU A 1 117 ? -8.958 -8.499 -0.101 1.00 94.94 117 LEU A N 1
ATOM 916 C CA . LEU A 1 117 ? -7.955 -8.723 -1.137 1.00 94.94 117 LEU A CA 1
ATOM 917 C C . LEU A 1 117 ? -8.662 -9.246 -2.390 1.00 94.94 117 LEU A C 1
ATOM 919 O O . LEU A 1 117 ? -9.390 -10.234 -2.326 1.00 94.94 117 LEU A O 1
ATOM 923 N N . VAL A 1 118 ? -8.473 -8.551 -3.504 1.00 95.00 118 VAL A N 1
ATOM 924 C CA . VAL A 1 118 ? -8.996 -8.905 -4.821 1.00 95.00 118 VAL A CA 1
ATOM 925 C C . VAL A 1 118 ? -7.813 -9.361 -5.656 1.00 95.00 118 VAL A C 1
ATOM 927 O O . VAL A 1 118 ? -6.942 -8.550 -5.942 1.00 95.00 118 VAL A O 1
ATOM 930 N N . THR A 1 119 ? -7.772 -10.631 -6.040 1.00 90.50 119 THR A N 1
ATOM 931 C CA . THR A 1 119 ? -6.732 -11.188 -6.915 1.00 90.50 119 THR A CA 1
ATOM 932 C C . THR A 1 119 ? -7.344 -11.623 -8.247 1.00 90.50 119 THR A C 1
ATOM 934 O O . THR A 1 119 ? -8.529 -11.972 -8.276 1.00 90.50 119 THR A O 1
ATOM 937 N N . PRO A 1 120 ? -6.580 -11.614 -9.352 1.00 86.75 120 PRO A N 1
ATOM 938 C CA . PRO A 1 120 ? -6.969 -12.302 -10.579 1.00 86.75 120 PRO A CA 1
ATOM 939 C C . PRO A 1 120 ? -7.224 -13.794 -10.311 1.00 86.75 120 PRO A C 1
ATOM 941 O O . PRO A 1 120 ? -6.623 -14.370 -9.403 1.00 86.75 120 PRO A O 1
ATOM 944 N N . GLU A 1 121 ? -8.107 -14.424 -11.092 1.00 82.44 121 GLU A N 1
ATOM 945 C CA . GLU A 1 121 ? -8.316 -15.882 -11.022 1.00 82.44 121 GLU A CA 1
ATOM 946 C C . GLU A 1 121 ? -7.086 -16.654 -11.532 1.00 82.44 121 GLU A C 1
ATOM 948 O O . GLU A 1 121 ? -6.766 -17.717 -11.000 1.00 82.44 121 GLU A O 1
ATOM 953 N N . ASP A 1 122 ? -6.361 -16.079 -12.498 1.00 78.38 122 ASP A N 1
ATOM 954 C CA . ASP A 1 122 ? -5.161 -16.658 -13.096 1.00 78.38 122 ASP A CA 1
ATOM 955 C C . ASP A 1 122 ? -3.902 -15.924 -12.604 1.00 78.38 122 ASP A C 1
ATOM 957 O O . ASP A 1 122 ? -3.627 -14.789 -12.992 1.00 78.38 122 ASP A O 1
ATOM 961 N N . HIS A 1 123 ? -3.112 -16.586 -11.755 1.00 54.34 123 HIS A N 1
ATOM 962 C CA . HIS A 1 123 ? -1.749 -16.168 -11.411 1.00 54.34 123 HIS A CA 1
ATOM 963 C C . HIS A 1 123 ? -0.769 -16.701 -12.472 1.00 54.34 123 HIS A C 1
ATOM 965 O O . HIS A 1 123 ? -0.047 -17.666 -12.213 1.00 54.34 123 HIS A O 1
ATOM 971 N N . SER A 1 124 ? -0.808 -16.153 -13.689 1.00 46.12 124 SER A N 1
ATOM 972 C CA . SER A 1 124 ? 0.152 -16.486 -14.758 1.00 46.12 124 SER A CA 1
ATOM 973 C C . SER A 1 124 ? 1.369 -15.576 -14.739 1.00 46.12 124 SER A C 1
ATOM 975 O O . SER A 1 124 ? 1.139 -14.346 -14.735 1.00 46.12 124 SER A O 1
#

Sequence (124 aa):
MAEHYISVIRAIQPHGPFVISCYSFGGIVALSIASKLANAGETVIRLILFDTYFVSGVQELESSYSFEWAQCVIDAAIAHFPPMSQDQEQELGVEIWKNTRLMSHHDPEFYDGPTTLVTPEDHS

InterPro domains:
  IPR001031 Thioesterase [PF00975] (1-60)
  IPR029058 Alpha/Beta hydrolase fold [G3DSA:3.40.50.1820] (1-124)
  IPR029058 Alpha/Beta hydrolase fold [SSF53474] (1-123)

Solvent-accessible surface area (backbone atoms only — not comparable to full-atom values): 7287 Å² total; per-residue (Å²): 109,39,69,61,52,50,53,55,48,36,73,77,49,76,64,56,77,36,75,47,70,29,54,31,76,44,20,56,41,43,43,35,35,51,23,54,40,42,76,71,73,36,49,55,71,34,40,39,26,37,56,50,80,81,73,79,79,45,84,79,39,70,86,67,65,39,75,65,55,55,46,52,53,39,52,58,56,54,69,76,51,77,94,69,56,71,68,54,50,51,53,50,40,52,53,49,50,53,52,54,53,48,52,63,76,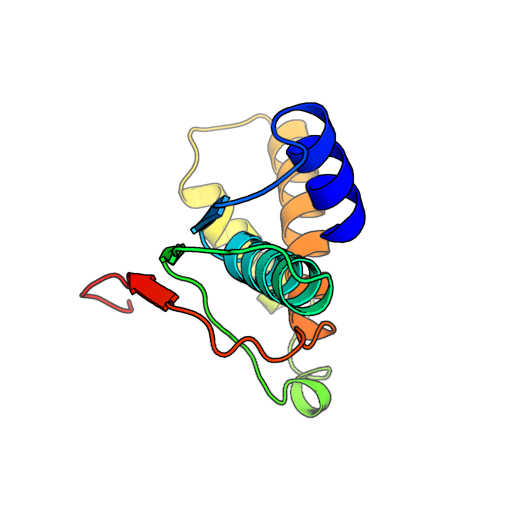54,80,63,61,84,65,91,62,54,69,44,80,45,67,73,95,70,93,123